Protein AF-K9SI84-F1 (afdb_monomer_lite)

Sequence (173 aa):
MSIEITHQLKEFTDRLEAIDQLNCDSELEQPLLATPLSGILLELWQLCQSQTENISTLANLANCLEPEIYGYDHKFTLPDYRKVQLDYIDQDGQKINTIDDRYRAWNLTQEISKLEAHQKNGLTLTLIPQITDFLSQMAGQEVFGGYVSAKQVQAIVIATKEQVIKLLTAALT

Radius of gyration: 18.94 Å; chains: 1; bounding box: 45×22×53 Å

Secondary structure (DSSP, 8-state):
--HHHHHHHHHHHHHHHGGGGGSSS-SS-----S--HHHHHHHHHHHHHH--SSHHHHHHHHHHHHHHHH---TTSPPPGGGEEE-EEE-TTS-B--SS-GGG-EEE----HHHHHHTTTT-EEEPPPHHHHHHHHHHHTS---EEEEPHHHHHHHHHHHHHHHHHHHHHHH-

pLDDT: mean 86.51, std 14.91, range [36.5, 97.44]

Structure (mmCIF, N/CA/C/O backbone):
data_AF-K9SI84-F1
#
_entry.id   AF-K9SI84-F1
#
loop_
_atom_site.group_PDB
_atom_site.id
_atom_site.type_symbol
_atom_site.label_atom_id
_atom_site.label_alt_id
_atom_site.label_comp_id
_atom_site.label_asym_id
_atom_site.label_entity_id
_atom_site.label_seq_id
_atom_site.pdbx_PDB_ins_code
_atom_site.Cartn_x
_atom_site.Cartn_y
_atom_site.Cartn_z
_atom_site.occupancy
_atom_site.B_iso_or_equiv
_atom_site.auth_seq_id
_atom_site.auth_comp_id
_atom_site.auth_asym_id
_atom_site.auth_atom_id
_atom_site.pdbx_PDB_model_num
ATOM 1 N N . MET A 1 1 ? 10.702 -0.763 -29.055 1.00 68.19 1 MET A N 1
ATOM 2 C CA . MET A 1 1 ? 11.450 -0.206 -27.910 1.00 68.19 1 MET A CA 1
ATOM 3 C C . MET A 1 1 ? 12.902 -0.015 -28.301 1.00 68.19 1 MET A C 1
ATOM 5 O O . MET A 1 1 ? 13.425 -0.877 -28.999 1.00 68.19 1 MET A O 1
ATOM 9 N N . SER A 1 2 ? 13.520 1.121 -27.961 1.00 79.19 2 SER A N 1
ATOM 10 C CA . SER A 1 2 ? 14.949 1.334 -28.232 1.00 79.19 2 SER A CA 1
ATOM 11 C C . SER A 1 2 ? 15.801 0.526 -27.245 1.00 79.19 2 SER A C 1
ATOM 13 O O . SER A 1 2 ? 15.362 0.268 -26.125 1.00 79.19 2 SER A O 1
ATOM 15 N N . ILE A 1 3 ? 17.016 0.139 -27.652 1.00 80.62 3 ILE A N 1
ATOM 16 C CA . ILE A 1 3 ? 17.962 -0.615 -26.803 1.00 80.62 3 ILE A CA 1
ATOM 17 C C . ILE A 1 3 ? 18.253 0.144 -25.499 1.00 80.62 3 ILE A C 1
ATOM 19 O O . ILE A 1 3 ? 18.336 -0.469 -24.439 1.00 80.62 3 ILE A O 1
ATOM 23 N N . GLU A 1 4 ? 18.339 1.473 -25.580 1.00 85.12 4 GLU A N 1
ATOM 24 C CA . GLU A 1 4 ? 18.550 2.354 -24.428 1.00 85.12 4 GLU A CA 1
ATOM 25 C C . GLU A 1 4 ? 17.410 2.244 -23.406 1.00 85.12 4 GLU A C 1
ATOM 27 O O . GLU A 1 4 ? 17.660 2.021 -22.225 1.00 85.12 4 GLU A O 1
ATOM 32 N N . ILE A 1 5 ? 16.150 2.306 -23.856 1.00 83.25 5 ILE A N 1
ATOM 33 C CA . ILE A 1 5 ? 14.986 2.172 -22.966 1.00 83.25 5 ILE A CA 1
ATOM 34 C C . ILE A 1 5 ? 14.944 0.768 -22.352 1.00 83.25 5 ILE A C 1
ATOM 36 O O . ILE A 1 5 ? 14.699 0.630 -21.158 1.00 83.25 5 ILE A O 1
ATOM 40 N N . THR A 1 6 ? 15.216 -0.282 -23.133 1.00 85.50 6 THR A N 1
ATOM 41 C CA . THR A 1 6 ? 15.271 -1.658 -22.613 1.00 85.50 6 THR A CA 1
ATOM 42 C C . THR A 1 6 ? 16.329 -1.801 -21.513 1.00 85.50 6 THR A C 1
ATOM 44 O O . THR A 1 6 ? 16.059 -2.423 -20.487 1.00 85.50 6 THR A O 1
ATOM 47 N N . HIS A 1 7 ? 17.510 -1.198 -21.689 1.00 88.38 7 HIS A N 1
ATOM 48 C CA . HIS A 1 7 ? 18.563 -1.194 -20.673 1.00 88.38 7 HIS A CA 1
ATOM 49 C C . HIS A 1 7 ? 18.126 -0.449 -19.404 1.00 88.38 7 HIS A C 1
ATOM 51 O O . HIS A 1 7 ? 18.255 -0.984 -18.305 1.00 88.38 7 HIS A O 1
ATOM 57 N N . GLN A 1 8 ? 17.536 0.740 -19.550 1.00 88.69 8 GLN A N 1
ATOM 58 C CA . GLN A 1 8 ? 17.038 1.533 -18.422 1.00 88.69 8 GLN A CA 1
ATOM 59 C C . GLN A 1 8 ? 15.941 0.797 -17.638 1.00 88.69 8 GLN A C 1
ATOM 61 O O . GLN A 1 8 ? 16.000 0.719 -16.414 1.00 88.69 8 GLN A O 1
ATOM 66 N N . LEU A 1 9 ? 14.960 0.191 -18.316 1.00 88.12 9 LEU A N 1
ATOM 67 C CA . LEU A 1 9 ? 13.911 -0.598 -17.653 1.00 88.12 9 LEU A CA 1
ATOM 68 C C . LEU A 1 9 ? 14.478 -1.831 -16.930 1.00 88.12 9 LEU A C 1
ATOM 70 O O . LEU A 1 9 ? 13.978 -2.210 -15.865 1.00 88.12 9 LEU A O 1
ATOM 74 N N . LYS A 1 10 ? 15.535 -2.448 -17.475 1.00 89.56 10 LYS A N 1
ATOM 75 C CA . LYS A 1 10 ? 16.230 -3.551 -16.807 1.00 89.56 10 LYS A CA 1
ATOM 76 C C . LYS A 1 10 ? 16.946 -3.075 -15.540 1.00 89.56 10 LYS A C 1
ATOM 78 O O . LYS A 1 10 ? 16.786 -3.708 -14.502 1.00 89.56 10 LYS A O 1
ATOM 83 N N . GLU A 1 11 ? 17.615 -1.925 -15.587 1.00 91.00 11 GLU A N 1
ATOM 84 C CA . GLU A 1 11 ? 18.232 -1.301 -14.409 1.00 91.00 11 GLU A CA 1
ATOM 85 C C . GLU A 1 11 ? 17.201 -1.013 -13.304 1.00 91.00 11 GLU A C 1
ATOM 87 O O . GLU A 1 11 ? 17.440 -1.318 -12.137 1.00 91.00 11 GLU A O 1
ATOM 92 N N . PHE A 1 12 ? 16.019 -0.494 -13.656 1.00 90.44 12 PHE A N 1
ATOM 93 C CA . PHE A 1 12 ? 14.926 -0.304 -12.693 1.00 90.44 12 PHE A CA 1
ATOM 94 C C . PHE A 1 12 ? 14.455 -1.617 -12.066 1.00 90.44 12 PHE A C 1
ATOM 96 O O . PHE A 1 12 ? 14.191 -1.658 -10.865 1.00 90.44 12 PHE A O 1
ATOM 103 N N . THR A 1 13 ? 14.370 -2.686 -12.859 1.00 89.44 13 THR A N 1
ATOM 104 C CA . THR A 1 13 ? 13.997 -4.015 -12.357 1.00 89.44 13 THR A CA 1
ATOM 105 C C . THR A 1 13 ? 15.013 -4.499 -11.322 1.00 89.44 13 THR A C 1
ATOM 107 O O . THR A 1 13 ? 14.630 -4.846 -10.207 1.00 89.44 13 THR A O 1
ATOM 110 N N . ASP A 1 14 ? 16.306 -4.416 -11.642 1.00 88.12 14 ASP A N 1
ATOM 111 C CA . ASP A 1 14 ? 17.389 -4.862 -10.759 1.00 88.12 14 ASP A CA 1
ATOM 112 C C . ASP A 1 14 ? 17.449 -4.022 -9.464 1.00 88.12 14 ASP A C 1
ATOM 114 O O . ASP A 1 14 ? 17.640 -4.553 -8.367 1.00 88.12 14 ASP A O 1
ATOM 118 N N . ARG A 1 15 ? 17.210 -2.704 -9.561 1.00 89.50 15 ARG A N 1
ATOM 119 C CA . ARG A 1 15 ? 17.110 -1.803 -8.398 1.00 89.50 15 ARG A CA 1
ATOM 120 C C . ARG A 1 15 ? 15.947 -2.168 -7.478 1.00 89.50 15 ARG A C 1
ATOM 122 O O . ARG A 1 15 ? 16.113 -2.117 -6.263 1.00 89.50 15 ARG A O 1
ATOM 129 N N . LEU A 1 16 ? 14.784 -2.521 -8.031 1.00 88.12 16 LEU A N 1
ATOM 130 C CA . LEU A 1 16 ? 13.616 -2.936 -7.245 1.00 88.12 16 LEU A CA 1
ATOM 131 C C . LEU A 1 16 ? 13.841 -4.294 -6.569 1.00 88.12 16 LEU A C 1
ATOM 133 O O . LEU A 1 16 ? 13.464 -4.472 -5.411 1.00 88.12 16 LEU A O 1
ATOM 137 N N . GLU A 1 17 ? 14.479 -5.243 -7.253 1.00 86.31 17 GLU A N 1
ATOM 138 C CA . GLU A 1 17 ? 14.835 -6.548 -6.678 1.00 86.31 17 GLU A CA 1
ATOM 139 C C . GLU A 1 17 ? 15.818 -6.408 -5.502 1.00 86.31 17 GLU A C 1
ATOM 141 O O . GLU A 1 17 ? 15.694 -7.114 -4.501 1.00 86.31 17 GLU A O 1
ATOM 146 N N . ALA A 1 18 ? 16.734 -5.436 -5.559 1.00 82.50 18 ALA A N 1
ATOM 147 C CA . ALA A 1 18 ? 17.700 -5.178 -4.491 1.00 82.50 18 ALA A CA 1
ATOM 148 C C . ALA A 1 18 ? 17.080 -4.651 -3.177 1.00 82.50 18 ALA A C 1
ATOM 150 O O . ALA A 1 18 ? 17.713 -4.766 -2.126 1.00 82.50 18 ALA A O 1
ATOM 151 N N . ILE A 1 19 ? 15.848 -4.118 -3.196 1.00 77.06 19 ILE A N 1
ATOM 152 C CA . ILE A 1 19 ? 15.166 -3.589 -1.994 1.00 77.06 19 ILE A CA 1
ATOM 153 C C . ILE A 1 19 ? 14.920 -4.692 -0.939 1.00 77.06 19 ILE A C 1
ATOM 155 O O . ILE A 1 19 ? 14.874 -4.400 0.255 1.00 77.06 19 ILE A O 1
ATOM 159 N N . ASP A 1 20 ? 14.809 -5.968 -1.336 1.00 59.16 20 ASP A N 1
ATOM 160 C CA . ASP A 1 20 ? 14.480 -7.073 -0.411 1.00 59.16 20 ASP A CA 1
ATOM 161 C C . ASP A 1 20 ? 15.641 -7.586 0.437 1.00 59.16 20 ASP A C 1
ATOM 163 O O . ASP A 1 20 ? 15.409 -8.272 1.432 1.00 59.16 20 ASP A O 1
ATOM 167 N N . GLN A 1 21 ? 16.888 -7.241 0.116 1.00 51.00 21 GLN A N 1
ATOM 168 C CA . GLN A 1 21 ? 18.028 -7.747 0.887 1.00 51.00 21 GLN A CA 1
ATOM 169 C C . GLN A 1 21 ? 18.184 -7.088 2.271 1.00 51.00 21 GLN A C 1
ATOM 171 O O . GLN A 1 21 ? 19.010 -7.540 3.058 1.00 51.00 21 GLN A O 1
ATOM 176 N N . LEU A 1 22 ? 17.393 -6.057 2.599 1.00 46.59 22 LEU A N 1
ATOM 177 C CA . LEU A 1 22 ? 17.574 -5.240 3.810 1.00 46.59 22 LEU A CA 1
ATOM 178 C C . LEU A 1 22 ? 16.433 -5.322 4.839 1.00 46.59 22 LEU A C 1
ATOM 180 O O . LEU A 1 22 ? 16.578 -4.781 5.929 1.00 46.59 22 LEU A O 1
ATOM 184 N N . ASN A 1 23 ? 15.315 -5.993 4.534 1.00 43.88 23 ASN A N 1
ATOM 185 C CA . ASN A 1 23 ? 14.094 -5.903 5.353 1.00 43.88 23 ASN A CA 1
ATOM 186 C C . ASN A 1 23 ? 13.663 -7.201 6.058 1.00 43.88 23 ASN A C 1
ATOM 188 O O . ASN A 1 23 ? 12.651 -7.181 6.762 1.00 43.88 23 ASN A O 1
ATOM 192 N N . CYS A 1 24 ? 14.384 -8.316 5.890 1.00 36.50 24 CYS A N 1
ATOM 193 C CA . CYS A 1 24 ? 13.922 -9.606 6.418 1.00 36.50 24 CYS A CA 1
ATOM 194 C C . CYS A 1 24 ? 14.419 -9.988 7.815 1.00 36.50 24 CYS A C 1
ATOM 196 O O . CYS A 1 24 ? 13.703 -10.727 8.470 1.00 36.50 24 CYS A O 1
ATOM 198 N N . ASP A 1 25 ? 15.542 -9.480 8.320 1.00 40.31 25 ASP A N 1
ATOM 199 C CA . ASP A 1 25 ? 16.025 -9.861 9.654 1.00 40.31 25 ASP A CA 1
ATOM 200 C C . ASP A 1 25 ? 16.999 -8.811 10.192 1.00 40.31 25 ASP A C 1
ATOM 202 O O . ASP A 1 25 ? 18.192 -8.896 9.914 1.00 40.31 25 ASP A O 1
ATOM 206 N N . SER A 1 26 ? 16.540 -7.842 10.988 1.00 36.94 26 SER A N 1
ATOM 207 C CA . SER A 1 26 ? 17.440 -7.202 11.955 1.00 36.94 26 SER A CA 1
ATOM 208 C C . SER A 1 26 ? 16.728 -6.283 12.951 1.00 36.94 26 SER A C 1
ATOM 210 O O . SER A 1 26 ? 16.326 -5.171 12.620 1.00 36.94 26 SER A O 1
ATOM 212 N N . GLU A 1 27 ? 16.762 -6.682 14.226 1.00 38.81 27 GLU A N 1
ATOM 213 C CA . GLU A 1 27 ? 16.798 -5.786 15.400 1.00 38.81 27 GLU A CA 1
ATOM 214 C C . GLU A 1 27 ? 18.079 -4.918 15.450 1.00 38.81 27 GLU A C 1
ATOM 216 O O . GLU A 1 27 ? 18.344 -4.231 16.433 1.00 38.81 27 GLU A O 1
ATOM 221 N N . LEU A 1 28 ? 18.899 -4.933 14.399 1.00 39.91 28 LEU A N 1
ATOM 222 C CA . LEU A 1 28 ? 20.024 -4.027 14.236 1.00 39.91 28 LEU A CA 1
ATOM 223 C C . LEU A 1 28 ? 19.542 -2.804 13.466 1.00 39.91 28 LEU A C 1
ATOM 225 O O . LEU A 1 28 ? 19.061 -2.913 12.339 1.00 39.91 28 LEU A O 1
ATOM 229 N N . GLU A 1 29 ? 19.721 -1.638 14.079 1.00 43.81 29 GLU A N 1
ATOM 230 C CA . GLU A 1 29 ? 19.817 -0.350 13.401 1.00 43.81 29 GLU A CA 1
ATOM 231 C C . GLU A 1 29 ? 20.938 -0.420 12.351 1.00 43.81 29 GLU A C 1
ATOM 233 O O . GLU A 1 29 ? 22.066 0.013 12.576 1.00 43.81 29 GLU A O 1
ATOM 238 N N . GLN A 1 30 ? 20.661 -1.029 11.202 1.00 36.69 30 GLN A N 1
ATOM 239 C CA . GLN A 1 30 ? 21.495 -0.889 10.023 1.00 36.69 30 GLN A CA 1
ATOM 240 C C . GLN A 1 30 ? 20.980 0.297 9.209 1.00 36.69 30 GLN A C 1
ATOM 242 O O . GLN A 1 30 ? 19.772 0.560 9.176 1.00 36.69 30 GLN A O 1
ATOM 247 N N . PRO A 1 31 ? 21.902 1.089 8.639 1.00 38.09 31 PRO A N 1
ATOM 248 C CA . PRO A 1 31 ? 21.566 2.362 8.031 1.00 38.09 31 PRO A CA 1
ATOM 249 C C . PRO A 1 31 ? 20.595 2.115 6.883 1.00 38.09 31 PRO A C 1
ATOM 251 O O . PRO A 1 31 ? 20.732 1.116 6.180 1.00 38.09 31 PRO A O 1
ATOM 254 N N . LEU A 1 32 ? 19.641 3.033 6.696 1.00 41.00 32 LEU A N 1
ATOM 255 C CA . LEU A 1 32 ? 18.846 3.140 5.474 1.00 41.00 32 LEU A CA 1
ATOM 256 C C . LEU A 1 32 ? 19.790 3.069 4.261 1.00 41.00 32 LEU A C 1
ATOM 258 O O . LEU A 1 32 ? 20.372 4.076 3.862 1.00 41.00 32 LEU A O 1
ATOM 262 N N . LEU A 1 33 ? 19.999 1.886 3.702 1.00 42.31 33 LEU A N 1
ATOM 263 C CA . LEU A 1 33 ? 20.659 1.700 2.423 1.00 42.31 33 LEU A CA 1
ATOM 264 C C . LEU A 1 33 ? 19.565 1.406 1.403 1.00 42.31 33 LEU A C 1
ATOM 266 O O . LEU A 1 33 ? 18.572 0.761 1.716 1.00 42.31 33 LEU A O 1
ATOM 270 N N . ALA A 1 34 ? 19.798 1.882 0.184 1.00 56.16 34 ALA A N 1
ATOM 271 C CA . ALA A 1 34 ? 18.918 1.812 -0.976 1.00 56.16 34 ALA A CA 1
ATOM 272 C C . ALA A 1 34 ? 17.754 2.820 -0.970 1.00 56.16 34 ALA A C 1
ATOM 274 O O . ALA A 1 34 ? 16.998 2.969 -0.014 1.00 56.16 34 ALA A O 1
ATOM 275 N N . THR A 1 35 ? 17.661 3.557 -2.076 1.00 70.31 35 THR A N 1
ATOM 276 C CA . THR A 1 35 ? 16.596 4.506 -2.404 1.00 70.31 35 THR A CA 1
ATOM 277 C C . THR A 1 35 ? 15.221 3.934 -2.037 1.00 70.31 35 THR A C 1
ATOM 279 O O . THR A 1 35 ? 14.944 2.795 -2.420 1.00 70.31 35 THR A O 1
ATOM 282 N N . PRO A 1 36 ? 14.354 4.690 -1.333 1.00 87.06 36 PRO A N 1
ATOM 283 C CA . PRO A 1 36 ? 13.007 4.226 -1.016 1.00 87.06 36 PRO A CA 1
ATOM 284 C C . PRO A 1 36 ? 12.250 3.868 -2.299 1.00 87.06 36 PRO A C 1
ATOM 286 O O . PRO A 1 36 ? 12.506 4.446 -3.363 1.00 87.06 36 PRO A O 1
ATOM 289 N N . LEU A 1 37 ? 11.295 2.943 -2.196 1.00 91.56 37 LEU A N 1
ATOM 290 C CA . LEU A 1 37 ? 10.451 2.520 -3.308 1.00 91.56 37 LEU A CA 1
ATOM 291 C C . LEU A 1 37 ? 9.813 3.740 -3.974 1.00 91.56 37 LEU A C 1
ATOM 293 O O . LEU A 1 37 ? 9.889 3.862 -5.193 1.00 91.56 37 LEU A O 1
ATOM 297 N N . SER A 1 38 ? 9.283 4.688 -3.192 1.00 93.25 38 SER A N 1
ATOM 298 C CA . SER A 1 38 ? 8.741 5.954 -3.715 1.00 93.25 38 SER A CA 1
ATOM 299 C C . SER A 1 38 ? 9.701 6.701 -4.643 1.00 93.25 38 SER A C 1
ATOM 301 O O . SER A 1 38 ? 9.269 7.212 -5.675 1.00 93.25 38 SER A O 1
ATOM 303 N N . GLY A 1 39 ? 10.995 6.743 -4.314 1.00 92.75 39 GLY A N 1
ATOM 304 C CA . GLY A 1 39 ? 12.016 7.390 -5.138 1.00 92.75 39 GLY A CA 1
ATOM 305 C C . GLY A 1 39 ? 12.225 6.670 -6.468 1.00 92.75 39 GLY A C 1
ATOM 306 O O . GLY A 1 39 ? 12.215 7.301 -7.522 1.00 92.75 39 GLY A O 1
ATOM 307 N N . ILE A 1 40 ? 12.328 5.339 -6.432 1.00 93.31 40 ILE A N 1
ATOM 308 C CA . ILE A 1 40 ? 12.502 4.517 -7.638 1.00 93.31 40 ILE A CA 1
ATOM 309 C C . ILE A 1 40 ? 11.266 4.609 -8.544 1.00 93.31 40 ILE A C 1
ATOM 311 O O . ILE A 1 40 ? 11.406 4.764 -9.757 1.00 93.31 40 ILE A O 1
ATOM 315 N N . LEU A 1 41 ? 10.057 4.562 -7.972 1.00 94.94 41 LEU A N 1
ATOM 316 C CA . LEU A 1 41 ? 8.816 4.694 -8.740 1.00 94.94 41 LEU A CA 1
ATOM 317 C C . LEU A 1 41 ? 8.701 6.071 -9.398 1.00 94.94 41 LEU A C 1
ATOM 319 O O . LEU A 1 41 ? 8.285 6.152 -10.553 1.00 94.94 41 LEU A O 1
ATOM 323 N N . LEU A 1 42 ? 9.095 7.140 -8.698 1.00 95.06 42 LEU A N 1
ATOM 324 C CA . LEU A 1 42 ? 9.076 8.493 -9.247 1.00 95.06 42 LEU A CA 1
ATOM 325 C C . LEU A 1 42 ? 10.023 8.636 -10.443 1.00 95.06 42 LEU A C 1
ATOM 327 O O . LEU A 1 42 ? 9.617 9.163 -11.478 1.00 95.06 42 LEU A O 1
ATOM 331 N N . GLU A 1 43 ? 11.259 8.149 -10.326 1.00 94.12 43 GLU A N 1
ATOM 332 C CA . GLU A 1 43 ? 12.226 8.160 -11.429 1.00 94.12 43 GLU A CA 1
ATOM 333 C C . GLU A 1 43 ? 11.726 7.339 -12.627 1.00 94.12 43 GLU A C 1
ATOM 335 O O . GLU A 1 43 ? 11.817 7.785 -13.772 1.00 94.12 43 GLU A O 1
ATOM 340 N N . LEU A 1 44 ? 11.137 6.165 -12.376 1.00 93.62 44 LEU A N 1
ATOM 341 C CA . LEU A 1 44 ? 10.568 5.323 -13.427 1.00 93.62 44 LEU A CA 1
ATOM 342 C C . LEU A 1 44 ? 9.385 6.007 -14.124 1.00 93.62 44 LEU A C 1
ATOM 344 O O . LEU A 1 44 ? 9.268 5.959 -15.349 1.00 93.62 44 LEU A O 1
ATOM 348 N N . TRP A 1 45 ? 8.511 6.666 -13.365 1.00 94.19 45 TRP A N 1
ATOM 349 C CA . TRP A 1 45 ? 7.397 7.422 -13.925 1.00 94.19 45 TRP A CA 1
ATOM 350 C C . TRP A 1 45 ? 7.894 8.595 -14.779 1.00 94.19 45 TRP A C 1
ATOM 352 O O . TRP A 1 45 ? 7.423 8.768 -15.902 1.00 94.19 45 TRP A O 1
ATOM 362 N N . GLN A 1 46 ? 8.902 9.342 -14.313 1.00 92.81 46 GLN A N 1
ATOM 363 C CA . GLN A 1 46 ? 9.542 10.412 -15.089 1.00 92.81 46 GLN A CA 1
ATOM 364 C C . GLN A 1 46 ? 10.165 9.886 -16.385 1.00 92.81 46 GLN A C 1
ATOM 366 O O . GLN A 1 46 ? 9.986 10.502 -17.439 1.00 92.81 46 GLN A O 1
ATOM 371 N N . LEU A 1 47 ? 10.834 8.728 -16.331 1.00 90.94 47 LEU A N 1
ATOM 372 C CA . LEU A 1 47 ? 11.328 8.057 -17.527 1.00 90.94 47 LEU A CA 1
ATOM 373 C C . LEU A 1 47 ? 10.171 7.784 -18.492 1.00 90.94 47 LEU A C 1
ATOM 375 O O . LEU A 1 47 ? 10.251 8.203 -19.643 1.00 90.94 47 LEU A O 1
ATOM 379 N N . CYS A 1 48 ? 9.078 7.168 -18.034 1.00 89.56 48 CYS A N 1
ATOM 380 C CA . CYS A 1 48 ? 7.925 6.865 -18.886 1.00 89.56 48 CYS A CA 1
ATOM 381 C C . CYS A 1 48 ? 7.333 8.119 -19.552 1.00 89.56 48 CYS A C 1
ATOM 383 O O . CYS A 1 48 ? 7.001 8.071 -20.733 1.00 89.56 48 CYS A O 1
ATOM 385 N N . GLN A 1 49 ? 7.248 9.241 -18.829 1.00 87.38 49 GLN A N 1
ATOM 386 C CA . GLN A 1 49 ? 6.738 10.516 -19.357 1.00 87.38 49 GLN A CA 1
ATOM 387 C C . GLN A 1 49 ? 7.682 11.169 -20.379 1.00 87.38 49 GLN A C 1
ATOM 389 O O . GLN A 1 49 ? 7.236 11.885 -21.273 1.00 87.38 49 GLN A O 1
ATOM 394 N N . SER A 1 50 ? 8.992 10.939 -20.254 1.00 86.06 50 SER A N 1
ATOM 395 C CA . SER A 1 50 ? 10.007 11.520 -21.144 1.00 86.06 50 SER A CA 1
ATOM 396 C C . SER A 1 50 ? 10.086 10.847 -22.521 1.00 86.06 50 SER A C 1
ATOM 398 O O . SER A 1 50 ? 10.644 11.425 -23.454 1.00 86.06 50 SER A O 1
ATOM 400 N N . GLN A 1 51 ? 9.533 9.638 -22.664 1.00 81.44 51 GLN A N 1
ATOM 401 C CA . GLN A 1 51 ? 9.640 8.852 -23.891 1.00 81.44 51 GLN A CA 1
ATOM 402 C C . GLN A 1 51 ? 8.476 9.137 -24.845 1.00 81.44 51 GLN A C 1
ATOM 404 O O . GLN A 1 51 ? 7.313 8.874 -24.549 1.00 81.44 51 GLN A O 1
ATOM 409 N N . THR A 1 52 ? 8.801 9.632 -26.038 1.00 67.19 52 THR A N 1
ATOM 410 C CA . THR A 1 52 ? 7.835 9.905 -27.118 1.00 67.19 52 THR A CA 1
ATOM 411 C C . THR A 1 52 ? 7.639 8.712 -28.060 1.00 67.19 52 THR A C 1
ATOM 413 O O . THR A 1 52 ? 6.648 8.643 -28.786 1.00 67.19 52 THR A O 1
ATOM 416 N N . GLU A 1 53 ? 8.557 7.744 -28.030 1.00 61.81 53 GLU A N 1
ATOM 417 C CA . GLU A 1 53 ? 8.540 6.526 -28.836 1.00 61.81 53 GLU A CA 1
ATOM 418 C C . GLU A 1 53 ? 8.234 5.328 -27.914 1.00 61.81 53 GLU A C 1
ATOM 420 O O . GLU A 1 53 ? 8.896 5.152 -26.896 1.00 61.81 53 GLU A O 1
ATOM 425 N N . ASN A 1 54 ? 7.271 4.463 -28.271 1.00 61.12 54 ASN A N 1
ATOM 426 C CA . ASN A 1 54 ? 6.685 3.374 -27.440 1.00 61.12 54 ASN A CA 1
ATOM 427 C C . ASN A 1 54 ? 5.553 3.802 -26.485 1.00 61.12 54 ASN A C 1
ATOM 429 O O . ASN A 1 54 ? 5.458 3.340 -25.346 1.00 61.12 54 ASN A O 1
ATOM 433 N N . ILE A 1 55 ? 4.653 4.635 -27.012 1.00 64.69 55 ILE A N 1
ATOM 434 C CA . ILE A 1 55 ? 3.552 5.272 -26.283 1.00 64.69 55 ILE A CA 1
ATOM 435 C C . ILE A 1 55 ? 2.665 4.258 -25.548 1.00 64.69 55 ILE A C 1
ATOM 437 O O . ILE A 1 55 ? 2.338 4.498 -24.400 1.00 64.69 55 ILE A O 1
ATOM 441 N N . SER A 1 56 ? 2.283 3.118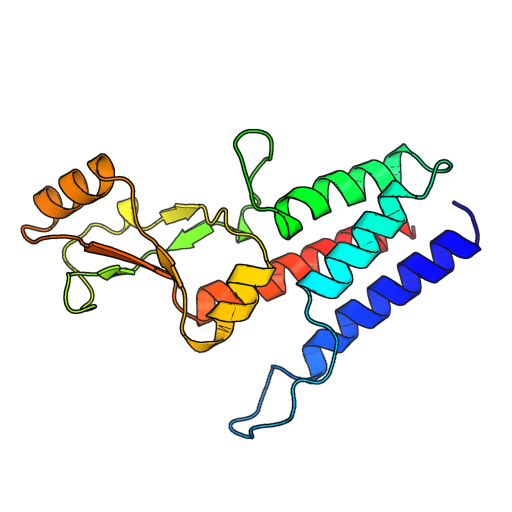 -26.134 1.00 76.25 56 SER A N 1
ATOM 442 C CA . SER A 1 56 ? 1.286 2.241 -25.492 1.00 76.25 56 SER A CA 1
ATOM 443 C C . SER A 1 56 ? 1.803 1.534 -24.232 1.00 76.25 56 SER A C 1
ATOM 445 O O . SER A 1 56 ? 1.143 1.580 -23.197 1.00 76.25 56 SER A O 1
ATOM 447 N N . THR A 1 57 ? 2.976 0.896 -24.286 1.00 77.12 57 THR A N 1
ATOM 448 C CA . THR A 1 57 ? 3.524 0.140 -23.144 1.00 77.12 57 THR A CA 1
ATOM 449 C C . THR A 1 57 ? 3.990 1.063 -22.019 1.00 77.12 57 THR A C 1
ATOM 451 O O . THR A 1 57 ? 3.674 0.815 -20.857 1.00 77.12 57 THR A O 1
ATOM 454 N N . LEU A 1 58 ? 4.688 2.155 -22.349 1.00 83.75 58 LEU A N 1
ATOM 455 C CA . LEU A 1 58 ? 5.171 3.105 -21.344 1.00 83.75 58 LEU A CA 1
ATOM 456 C C . LEU A 1 58 ? 4.044 3.972 -20.774 1.00 83.75 58 LEU A C 1
ATOM 458 O O . LEU A 1 58 ? 4.066 4.255 -19.580 1.00 83.75 58 LEU A O 1
ATOM 462 N N . ALA A 1 59 ? 3.017 4.321 -21.563 1.00 84.00 59 ALA A N 1
ATOM 463 C CA . ALA A 1 59 ? 1.838 4.996 -21.016 1.00 84.00 59 ALA A CA 1
ATOM 464 C C . ALA A 1 59 ? 1.064 4.084 -20.060 1.00 84.00 59 ALA A C 1
ATOM 466 O O . ALA A 1 59 ? 0.609 4.548 -19.020 1.00 84.00 59 ALA A O 1
ATOM 467 N N . ASN A 1 60 ? 0.949 2.786 -20.360 1.00 84.94 60 ASN A N 1
ATOM 468 C CA . ASN A 1 60 ? 0.330 1.840 -19.432 1.00 84.94 60 ASN A CA 1
ATOM 469 C C . ASN A 1 60 ? 1.102 1.768 -18.109 1.00 84.94 60 ASN A C 1
ATOM 471 O O . ASN A 1 60 ? 0.490 1.818 -17.046 1.00 84.94 60 ASN A O 1
ATOM 475 N N . LEU A 1 61 ? 2.437 1.707 -18.169 1.00 89.56 61 LEU A N 1
ATOM 476 C CA . LEU A 1 61 ? 3.277 1.714 -16.973 1.00 89.56 61 LEU A CA 1
ATOM 477 C C . LEU A 1 61 ? 3.128 3.028 -16.190 1.00 89.56 61 LEU A C 1
ATOM 479 O O . LEU A 1 61 ? 2.899 2.990 -14.985 1.00 89.56 61 LEU A O 1
ATOM 483 N N . ALA A 1 62 ? 3.162 4.179 -16.866 1.00 89.88 62 ALA A N 1
ATOM 484 C CA . ALA A 1 62 ? 2.953 5.483 -16.239 1.00 89.88 62 ALA A CA 1
ATOM 485 C C . ALA A 1 62 ? 1.585 5.585 -15.543 1.00 89.88 62 ALA A C 1
ATOM 487 O O . ALA A 1 62 ? 1.525 6.023 -14.396 1.00 89.88 62 ALA A O 1
ATOM 488 N N . ASN A 1 63 ? 0.514 5.119 -16.193 1.00 89.12 63 ASN A N 1
ATOM 489 C CA . ASN A 1 63 ? -0.843 5.106 -15.636 1.00 89.12 63 ASN A CA 1
ATOM 490 C C . ASN A 1 63 ? -0.966 4.202 -14.400 1.00 89.12 63 ASN A C 1
ATOM 492 O O . ASN A 1 63 ? -1.791 4.460 -13.528 1.00 89.12 63 ASN A O 1
ATOM 496 N N . CYS A 1 64 ? -0.166 3.134 -14.317 1.00 89.81 64 CYS A N 1
ATOM 497 C CA . CYS A 1 64 ? -0.105 2.283 -13.130 1.00 89.81 64 CYS A CA 1
ATOM 498 C C . CYS A 1 64 ? 0.716 2.914 -11.996 1.00 89.81 64 CYS A C 1
ATOM 500 O O . CYS A 1 64 ? 0.377 2.726 -10.832 1.00 89.81 64 CYS A O 1
ATOM 502 N N . LEU A 1 65 ? 1.783 3.646 -12.323 1.00 93.88 65 LEU A N 1
ATOM 503 C CA . LEU A 1 65 ? 2.683 4.259 -11.343 1.00 93.88 65 LEU A CA 1
ATOM 504 C C . LEU A 1 65 ? 2.119 5.543 -10.731 1.00 93.88 65 LEU A C 1
ATOM 506 O O . LEU A 1 65 ? 2.333 5.799 -9.551 1.00 93.88 65 LEU A O 1
ATOM 510 N N . GLU A 1 66 ? 1.397 6.346 -11.511 1.00 94.50 66 GLU A N 1
ATOM 511 C CA . GLU A 1 66 ? 0.847 7.627 -11.061 1.00 94.50 66 GLU A CA 1
ATOM 512 C C . GLU A 1 66 ? 0.047 7.524 -9.744 1.00 94.50 66 GLU A C 1
ATOM 514 O O . GLU A 1 66 ? 0.393 8.240 -8.799 1.00 94.50 66 GLU A O 1
ATOM 519 N N . PRO A 1 67 ? -0.945 6.621 -9.595 1.00 95.19 67 PRO A N 1
ATOM 520 C CA . PRO A 1 67 ? -1.692 6.519 -8.342 1.00 95.19 67 PRO A CA 1
ATOM 521 C C . PRO A 1 67 ? -0.878 5.918 -7.187 1.00 95.19 67 PRO A C 1
ATOM 523 O O . PRO A 1 67 ? -1.177 6.175 -6.023 1.00 95.19 67 PRO A O 1
ATOM 526 N N . GLU A 1 68 ? 0.172 5.144 -7.469 1.00 95.50 68 GLU A N 1
ATOM 527 C CA . GLU A 1 68 ? 1.091 4.665 -6.430 1.00 95.50 68 GLU A CA 1
ATOM 528 C C . GLU A 1 68 ? 1.918 5.829 -5.851 1.00 95.50 68 GLU A C 1
ATOM 530 O O . GLU A 1 68 ? 2.168 5.873 -4.645 1.00 95.50 68 GLU A O 1
ATOM 535 N N . ILE A 1 69 ? 2.296 6.798 -6.694 1.00 95.00 69 ILE A N 1
ATOM 536 C CA . ILE A 1 69 ? 3.126 7.959 -6.333 1.00 95.00 69 ILE A CA 1
ATOM 537 C C . ILE A 1 69 ? 2.309 9.077 -5.680 1.00 95.00 69 ILE A C 1
ATOM 539 O O . ILE A 1 69 ? 2.778 9.691 -4.724 1.00 95.00 69 ILE A O 1
ATOM 543 N N . TYR A 1 70 ? 1.112 9.361 -6.195 1.00 95.12 70 TYR A N 1
ATOM 544 C CA . TYR A 1 70 ? 0.309 10.519 -5.779 1.00 95.12 70 TYR A CA 1
ATOM 545 C C . TYR A 1 70 ? -0.940 10.153 -4.974 1.00 95.12 70 TYR A C 1
ATOM 547 O O . TYR A 1 70 ? -1.651 11.039 -4.501 1.00 95.12 70 TYR A O 1
ATOM 555 N N . GLY A 1 71 ? -1.187 8.857 -4.786 1.00 94.31 71 GLY A N 1
ATOM 556 C CA . GLY A 1 71 ? -2.377 8.345 -4.130 1.00 94.31 71 GLY A CA 1
ATOM 557 C C . GLY A 1 71 ? -3.524 8.094 -5.106 1.00 94.31 71 GLY A C 1
ATOM 558 O O . GLY A 1 71 ? -3.560 8.573 -6.240 1.00 94.31 71 GLY A O 1
ATOM 559 N N . TYR A 1 72 ? -4.487 7.308 -4.640 1.00 93.75 72 TYR A N 1
ATOM 560 C CA . TYR A 1 72 ? -5.655 6.911 -5.409 1.00 93.75 72 TYR A CA 1
ATOM 561 C C . TYR A 1 72 ? -6.797 7.902 -5.215 1.00 93.75 72 TYR A C 1
ATOM 563 O O . TYR A 1 72 ? -7.264 8.129 -4.097 1.00 93.75 72 TYR A O 1
ATOM 571 N N . ASP A 1 73 ? -7.297 8.429 -6.327 1.00 89.12 73 ASP A N 1
ATOM 572 C CA . ASP A 1 73 ? -8.548 9.174 -6.390 1.00 89.12 73 ASP A CA 1
ATOM 573 C C . ASP A 1 73 ? -9.627 8.386 -7.160 1.00 89.12 73 ASP A C 1
ATOM 575 O O . ASP A 1 73 ? -9.468 7.213 -7.501 1.00 89.12 73 ASP A O 1
ATOM 579 N N . HIS A 1 74 ? -10.756 9.039 -7.435 1.00 82.06 74 HIS A N 1
ATOM 580 C CA . HIS A 1 74 ? -11.898 8.455 -8.141 1.00 82.06 74 HIS A CA 1
ATOM 581 C C . HIS A 1 74 ? -11.623 8.080 -9.610 1.00 82.06 74 HIS A C 1
ATOM 583 O O . HIS A 1 74 ? -12.479 7.456 -10.235 1.00 82.06 74 HIS A O 1
ATOM 589 N N . LYS A 1 75 ? -10.479 8.470 -10.185 1.00 85.56 75 LYS A N 1
ATOM 590 C CA . LYS A 1 75 ? -10.113 8.178 -11.578 1.00 85.56 75 LYS A CA 1
ATOM 591 C C . LYS A 1 75 ? -9.390 6.844 -11.721 1.00 85.56 75 LYS A C 1
ATOM 593 O O . LYS A 1 75 ? -9.357 6.292 -12.819 1.00 85.56 75 LYS A O 1
ATOM 598 N N . PHE A 1 76 ? -8.827 6.324 -10.634 1.00 85.06 76 PHE A N 1
ATOM 599 C CA . PHE A 1 76 ? -8.024 5.109 -10.653 1.00 85.06 76 PHE A CA 1
ATOM 600 C C . PHE A 1 76 ? -8.792 3.924 -10.078 1.00 85.06 76 PHE A C 1
ATOM 602 O O . PHE A 1 76 ? -9.507 4.026 -9.082 1.00 85.06 76 PHE A O 1
ATOM 609 N N . THR A 1 77 ? -8.613 2.759 -10.699 1.00 86.94 77 THR A N 1
ATOM 610 C CA . THR A 1 77 ? -9.079 1.504 -10.103 1.00 86.94 77 THR A CA 1
ATOM 611 C C . THR A 1 77 ? -8.101 1.098 -9.013 1.00 86.94 77 THR A C 1
ATOM 613 O O . THR A 1 77 ? -6.912 0.929 -9.281 1.00 86.94 77 THR A O 1
ATOM 616 N N . LEU A 1 78 ? -8.601 0.945 -7.788 1.00 90.81 78 LEU A N 1
ATOM 617 C CA . LEU A 1 78 ? -7.787 0.534 -6.652 1.00 90.81 78 LEU A CA 1
ATOM 618 C C . LEU A 1 78 ? -7.431 -0.964 -6.761 1.00 90.81 78 LEU A C 1
ATOM 620 O O . LEU A 1 78 ? -8.345 -1.787 -6.866 1.00 90.81 78 LEU A O 1
ATOM 624 N N . PRO A 1 79 ? -6.143 -1.343 -6.711 1.00 93.00 79 PRO A N 1
ATOM 625 C CA . PRO A 1 79 ? -5.731 -2.740 -6.710 1.00 93.00 79 PRO A CA 1
ATOM 626 C C . PRO A 1 79 ? -6.190 -3.482 -5.456 1.00 93.00 79 PRO A C 1
ATOM 628 O O . PRO A 1 79 ? -6.262 -2.909 -4.370 1.00 93.00 79 PRO A O 1
ATOM 631 N N . ASP A 1 80 ? -6.426 -4.789 -5.573 1.00 93.81 80 ASP A N 1
ATOM 632 C CA . ASP A 1 80 ? -6.894 -5.602 -4.444 1.00 93.81 80 ASP A CA 1
ATOM 633 C C . ASP A 1 80 ? -5.911 -5.634 -3.269 1.00 93.81 80 ASP A C 1
ATOM 635 O O . ASP A 1 80 ? -6.346 -5.678 -2.121 1.00 93.81 80 ASP A O 1
ATOM 639 N N . TYR A 1 81 ? -4.602 -5.537 -3.526 1.00 94.44 81 TYR A N 1
ATOM 640 C CA . TYR A 1 81 ? -3.597 -5.470 -2.460 1.00 94.44 81 TYR A CA 1
ATOM 641 C C . TYR A 1 81 ? -3.693 -4.191 -1.617 1.00 94.44 81 TYR A C 1
ATOM 643 O O . TYR A 1 81 ? -3.110 -4.144 -0.542 1.00 94.44 81 TYR A O 1
ATOM 651 N N . ARG A 1 82 ? -4.437 -3.164 -2.057 1.00 95.69 82 ARG A N 1
ATOM 652 C CA . ARG A 1 82 ? -4.717 -1.952 -1.269 1.00 95.69 82 ARG A CA 1
ATOM 653 C C . ARG A 1 82 ? -5.877 -2.130 -0.280 1.00 95.69 82 ARG A C 1
ATOM 655 O O . ARG A 1 82 ? -6.182 -1.196 0.464 1.00 95.69 82 ARG A O 1
ATOM 662 N N . LYS A 1 83 ? -6.534 -3.294 -0.257 1.00 95.38 83 LYS A N 1
ATOM 663 C CA . LYS A 1 83 ? -7.576 -3.612 0.727 1.00 95.38 83 LYS A CA 1
ATOM 664 C C . LYS A 1 83 ? -6.942 -4.015 2.056 1.00 95.38 83 LYS A C 1
ATOM 666 O O . LYS A 1 83 ? -6.151 -4.951 2.118 1.00 95.38 83 LYS A O 1
ATOM 671 N N . VAL A 1 84 ? -7.337 -3.332 3.122 1.00 95.81 84 VAL A N 1
ATOM 672 C CA . VAL A 1 84 ? -6.857 -3.542 4.492 1.00 95.81 84 VAL A CA 1
ATOM 673 C C . VAL A 1 84 ? -8.008 -3.838 5.441 1.00 95.81 84 VAL A C 1
ATOM 675 O O . VAL A 1 84 ? -9.172 -3.583 5.139 1.00 95.81 84 VAL A O 1
ATOM 678 N N . GLN A 1 85 ? -7.665 -4.363 6.609 1.00 96.06 85 GLN A N 1
ATOM 679 C CA . GLN A 1 85 ? -8.549 -4.503 7.754 1.00 96.06 85 GLN A CA 1
ATOM 680 C C . GLN A 1 85 ? -8.184 -3.445 8.792 1.00 96.06 85 GLN A C 1
ATOM 682 O O . GLN A 1 85 ? -7.042 -3.403 9.261 1.00 96.06 85 GLN A O 1
ATOM 687 N N . LEU A 1 86 ? -9.148 -2.596 9.142 1.00 96.44 86 LEU A N 1
ATOM 688 C CA . LEU A 1 86 ? -8.978 -1.595 10.184 1.00 96.44 86 LEU A CA 1
ATOM 689 C C . LEU A 1 86 ? -9.225 -2.192 11.564 1.00 96.44 86 LEU A C 1
ATOM 691 O O . LEU A 1 86 ? -10.236 -2.850 11.827 1.00 96.44 86 LEU A O 1
ATOM 695 N N . ASP A 1 87 ? -8.319 -1.858 12.470 1.00 96.44 87 ASP A N 1
ATOM 696 C CA . ASP A 1 87 ? -8.573 -1.911 13.894 1.00 96.44 87 ASP A CA 1
ATOM 697 C C . ASP A 1 87 ? -9.113 -0.555 14.331 1.00 96.44 87 ASP A C 1
ATOM 699 O O . ASP A 1 87 ? -8.385 0.430 14.393 1.00 96.44 87 ASP A O 1
ATOM 703 N N . TYR A 1 88 ? -10.415 -0.483 14.586 1.00 97.06 88 TYR A N 1
ATOM 704 C CA . TYR A 1 88 ? -11.028 0.734 15.106 1.00 97.06 88 TYR A CA 1
ATOM 705 C C . TYR A 1 88 ? -10.488 1.055 16.492 1.00 97.06 88 TYR A C 1
ATOM 707 O O . TYR A 1 88 ? -10.334 0.148 17.312 1.00 97.06 88 TYR A O 1
ATOM 715 N N . ILE A 1 89 ? -10.206 2.331 16.734 1.00 96.69 89 ILE A N 1
ATOM 716 C CA . ILE A 1 89 ? -9.617 2.809 17.984 1.00 96.69 89 ILE A CA 1
ATOM 717 C C . ILE A 1 89 ? -10.464 3.911 18.613 1.00 96.69 89 ILE A C 1
ATOM 719 O O . ILE A 1 89 ? -11.139 4.665 17.905 1.00 96.69 89 ILE A O 1
ATOM 723 N N . ASP A 1 90 ? -10.419 3.994 19.937 1.00 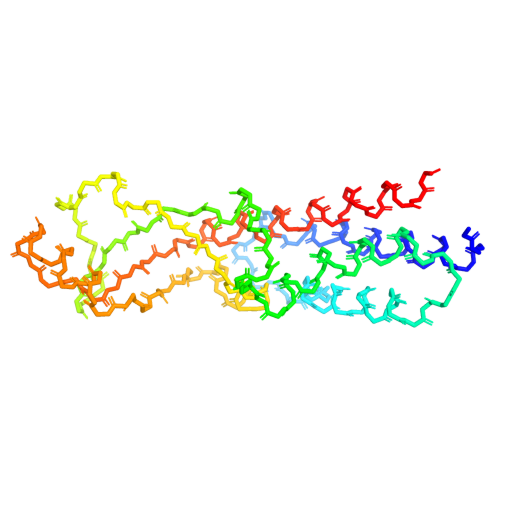95.31 90 ASP A N 1
ATOM 724 C CA . ASP A 1 90 ? -10.962 5.118 20.697 1.00 95.31 90 ASP A CA 1
ATOM 725 C C . ASP A 1 90 ? -9.956 6.283 20.787 1.00 95.31 90 ASP A C 1
ATOM 727 O O . ASP A 1 90 ? -8.883 6.264 20.174 1.00 95.31 90 ASP A O 1
ATOM 731 N N . GLN A 1 91 ? -10.318 7.321 21.543 1.00 93.94 91 GLN A N 1
ATOM 732 C CA . GLN A 1 91 ? -9.488 8.510 21.768 1.00 93.94 91 GLN A CA 1
ATOM 733 C C . GLN A 1 91 ? -8.143 8.212 22.457 1.00 93.94 91 GLN A C 1
ATOM 735 O O . GLN A 1 91 ? -7.195 8.979 22.299 1.00 93.94 91 GLN A O 1
ATOM 740 N N . ASP A 1 92 ? -8.052 7.105 23.199 1.00 93.75 92 ASP A N 1
ATOM 741 C CA . ASP A 1 92 ? -6.856 6.682 23.929 1.00 93.75 92 ASP A CA 1
ATOM 742 C C . ASP A 1 92 ? -5.977 5.739 23.083 1.00 93.75 92 ASP A C 1
ATOM 744 O O . ASP A 1 92 ? -4.933 5.261 23.535 1.00 93.75 92 ASP A O 1
ATOM 748 N N . GLY A 1 93 ? -6.387 5.464 21.838 1.00 92.12 93 GLY A N 1
ATOM 749 C CA . GLY A 1 93 ? -5.708 4.547 20.927 1.00 92.12 93 GLY A CA 1
ATOM 750 C C . GLY A 1 93 ? -5.961 3.072 21.238 1.00 92.12 93 GLY A C 1
ATOM 751 O O . GLY A 1 93 ? -5.273 2.208 20.690 1.00 92.12 93 GLY A O 1
ATOM 752 N N . GLN A 1 94 ? -6.927 2.757 22.105 1.00 94.44 94 GLN A N 1
ATOM 753 C CA . GLN A 1 94 ? -7.274 1.382 22.446 1.00 94.44 94 GLN A CA 1
ATOM 754 C C . GLN A 1 94 ? -8.181 0.778 21.381 1.00 94.44 94 GLN A C 1
ATOM 756 O O . GLN A 1 94 ? -9.081 1.421 20.843 1.00 94.44 94 GLN A O 1
ATOM 761 N N . LYS A 1 95 ? -7.958 -0.504 21.087 1.00 94.88 95 LYS A N 1
ATOM 762 C CA . LYS A 1 95 ? -8.720 -1.233 20.073 1.00 94.88 95 LYS A CA 1
ATOM 763 C C . LYS A 1 95 ? -10.160 -1.494 20.521 1.00 94.88 95 LYS A C 1
ATOM 765 O O . LYS A 1 95 ? -10.412 -2.062 21.583 1.00 94.88 95 LYS A O 1
ATOM 770 N N . ILE A 1 96 ? -11.100 -1.197 19.630 1.00 95.12 96 ILE A N 1
ATOM 771 C CA . ILE A 1 96 ? -12.535 -1.428 19.784 1.00 95.12 96 ILE A CA 1
ATOM 772 C C . ILE A 1 96 ? -12.904 -2.792 19.182 1.00 95.12 96 ILE A C 1
ATOM 774 O O . ILE A 1 96 ? -12.897 -3.001 17.964 1.00 95.12 96 ILE A O 1
ATOM 778 N N . ASN A 1 97 ? -13.241 -3.747 20.051 1.00 92.69 97 ASN A N 1
ATOM 779 C CA . ASN A 1 97 ? -13.530 -5.132 19.653 1.00 92.69 97 ASN A CA 1
ATOM 780 C C . ASN A 1 97 ? -15.018 -5.409 19.384 1.00 92.69 97 ASN A C 1
ATOM 782 O O . ASN A 1 97 ? -15.351 -6.481 18.893 1.00 92.69 97 ASN A O 1
ATOM 786 N N . THR A 1 98 ? -15.914 -4.469 19.693 1.00 93.12 98 THR A N 1
ATOM 787 C CA . THR A 1 98 ? -17.371 -4.650 19.556 1.00 93.12 98 THR A CA 1
ATOM 788 C C . THR A 1 98 ? -17.886 -4.461 18.127 1.00 93.12 98 THR A C 1
ATOM 790 O O . THR A 1 98 ? -19.008 -4.863 17.827 1.00 93.12 98 THR A O 1
ATOM 793 N N . ILE A 1 99 ? -17.083 -3.875 17.234 1.00 92.44 99 ILE A N 1
ATOM 794 C CA . ILE A 1 99 ? -17.466 -3.639 15.837 1.00 92.44 99 ILE A CA 1
ATOM 795 C C . ILE A 1 99 ? -17.325 -4.928 15.018 1.00 92.44 99 ILE A C 1
ATOM 797 O O . ILE A 1 99 ? -16.263 -5.556 15.014 1.00 92.44 99 ILE A O 1
ATOM 801 N N . ASP A 1 100 ? -18.401 -5.265 14.300 1.00 91.19 100 ASP A N 1
ATOM 802 C CA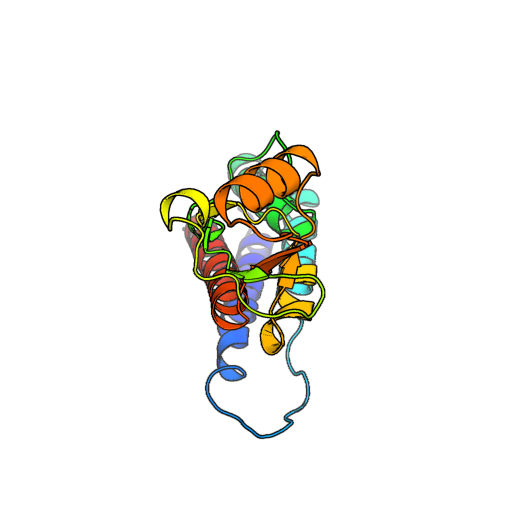 . ASP A 1 100 ? -18.511 -6.409 13.385 1.00 91.19 100 ASP A CA 1
ATOM 803 C C . ASP A 1 100 ? -17.452 -6.350 12.271 1.00 91.19 100 ASP A C 1
ATOM 805 O O . ASP A 1 100 ? -17.214 -5.304 11.656 1.00 91.19 100 ASP A O 1
ATOM 809 N N . ASP A 1 101 ? -16.842 -7.501 11.988 1.00 89.50 101 ASP A N 1
ATOM 810 C CA . ASP A 1 101 ? -15.750 -7.646 11.023 1.00 89.50 101 ASP A CA 1
ATOM 811 C C . ASP A 1 101 ? -16.126 -7.219 9.600 1.00 89.50 101 ASP A C 1
ATOM 813 O O . ASP A 1 101 ? -15.266 -6.784 8.834 1.00 89.50 101 ASP A O 1
ATOM 817 N N . ARG A 1 102 ? -17.414 -7.252 9.241 1.00 91.69 102 ARG A N 1
ATOM 818 C CA . ARG A 1 102 ? -17.892 -6.801 7.925 1.00 91.69 102 ARG A CA 1
ATOM 819 C C . ARG A 1 102 ? -17.644 -5.318 7.669 1.00 91.69 102 ARG A C 1
ATOM 821 O O . ARG A 1 102 ? -17.585 -4.916 6.511 1.00 91.69 102 ARG A O 1
ATOM 828 N N . TYR A 1 103 ? -17.478 -4.514 8.719 1.00 92.44 103 TYR A N 1
ATOM 829 C CA . TYR A 1 103 ? -17.162 -3.095 8.587 1.00 92.44 103 TYR A CA 1
ATOM 830 C C . TYR A 1 103 ? -15.661 -2.818 8.597 1.00 92.44 103 TYR A C 1
ATOM 832 O O . TYR A 1 103 ? -15.276 -1.675 8.398 1.00 92.44 103 TYR A O 1
ATOM 840 N N . ARG A 1 104 ? -14.794 -3.806 8.837 1.00 94.06 104 ARG A N 1
ATOM 841 C CA . ARG A 1 104 ? -13.345 -3.580 8.978 1.00 94.06 104 ARG A CA 1
ATOM 842 C C . ARG A 1 104 ? -12.609 -3.467 7.644 1.00 94.06 104 ARG A C 1
ATOM 844 O O . ARG A 1 104 ? -11.514 -2.915 7.618 1.00 94.06 104 ARG A O 1
ATOM 851 N N . ALA A 1 105 ? -13.197 -3.936 6.544 1.00 94.44 105 ALA A N 1
ATOM 852 C CA . ALA A 1 105 ? -12.574 -3.887 5.223 1.00 94.44 105 ALA A CA 1
ATOM 853 C C . ALA A 1 105 ? -12.551 -2.459 4.651 1.00 94.44 105 ALA A C 1
ATOM 855 O O . ALA A 1 105 ? -13.602 -1.847 4.465 1.00 94.44 105 ALA A O 1
ATOM 856 N N . TRP A 1 106 ? -11.360 -1.951 4.335 1.00 94.81 106 TRP A N 1
ATOM 857 C CA . TRP A 1 106 ? -11.145 -0.596 3.827 1.00 94.81 106 TRP A CA 1
ATOM 858 C C . TRP A 1 106 ? -10.178 -0.553 2.656 1.00 94.81 106 TRP A C 1
ATOM 860 O O . TRP A 1 106 ? -9.292 -1.389 2.521 1.00 94.81 106 TRP A O 1
ATOM 870 N N . ASN A 1 107 ? -10.338 0.477 1.832 1.00 93.50 107 ASN A N 1
ATOM 871 C CA . ASN A 1 107 ? -9.462 0.771 0.709 1.00 93.50 107 ASN A CA 1
ATOM 872 C C . ASN A 1 107 ? -8.434 1.826 1.119 1.00 93.50 107 ASN A C 1
ATOM 874 O O . ASN A 1 107 ? -8.811 2.933 1.505 1.00 93.50 107 ASN A O 1
ATOM 878 N N . LEU A 1 108 ? -7.147 1.494 1.012 1.00 94.94 108 LEU A N 1
ATOM 879 C CA . LEU A 1 108 ? -6.062 2.406 1.351 1.00 94.94 108 LEU A CA 1
ATOM 880 C C . LEU A 1 108 ? -5.625 3.221 0.132 1.00 94.94 108 LEU A C 1
ATOM 882 O O . LEU A 1 108 ? -4.999 2.699 -0.791 1.00 94.94 108 LEU A O 1
ATOM 886 N N . THR A 1 109 ? -5.947 4.511 0.145 1.00 95.19 109 THR A N 1
ATOM 887 C CA . THR A 1 109 ? -5.736 5.416 -0.993 1.00 95.19 109 THR A CA 1
ATOM 888 C C . THR A 1 109 ? -4.438 6.212 -0.924 1.00 95.19 109 THR A C 1
ATOM 890 O O . THR A 1 109 ? -4.100 6.900 -1.879 1.00 95.19 109 THR A O 1
ATOM 893 N N . GLN A 1 110 ? -3.708 6.140 0.186 1.00 95.38 110 GLN A N 1
ATOM 894 C CA . GLN A 1 110 ? -2.497 6.926 0.405 1.00 95.38 110 GLN A CA 1
ATOM 895 C C . GLN A 1 110 ? -1.362 6.512 -0.540 1.00 95.38 110 GLN A C 1
ATOM 897 O O . GLN A 1 110 ? -1.197 5.334 -0.875 1.00 95.38 110 GLN A O 1
ATOM 902 N N . GLU A 1 111 ? -0.563 7.497 -0.929 1.00 95.69 111 GLU A N 1
ATOM 903 C CA . GLU A 1 111 ? 0.660 7.352 -1.703 1.00 95.69 111 GLU A CA 1
ATOM 904 C C . GLU A 1 111 ? 1.694 6.455 -1.008 1.00 95.69 111 GLU A C 1
ATOM 906 O O . GLU A 1 111 ? 1.758 6.366 0.223 1.00 95.69 111 GLU A O 1
ATOM 911 N N . ILE A 1 112 ? 2.535 5.791 -1.803 1.00 95.06 112 ILE A N 1
ATOM 912 C CA . ILE A 1 112 ? 3.506 4.812 -1.305 1.00 95.06 112 ILE A CA 1
ATOM 913 C C . ILE A 1 112 ? 4.517 5.428 -0.330 1.00 95.06 112 ILE A C 1
ATOM 915 O O . ILE A 1 112 ? 4.860 4.791 0.659 1.00 95.06 112 ILE A O 1
ATOM 919 N N . SER A 1 113 ? 4.923 6.687 -0.530 1.00 94.50 113 SER A N 1
ATOM 920 C CA . SER A 1 113 ? 5.859 7.389 0.363 1.00 94.50 113 SER A CA 1
ATOM 921 C C . SER A 1 113 ? 5.300 7.543 1.780 1.00 94.50 113 SER A C 1
ATOM 923 O O . SER A 1 113 ? 6.022 7.386 2.767 1.00 94.50 113 SER A O 1
ATOM 925 N N . LYS A 1 114 ? 3.989 7.779 1.900 1.00 94.75 114 LYS A N 1
ATOM 926 C CA . LYS A 1 114 ? 3.298 7.804 3.188 1.00 94.75 114 LYS A CA 1
ATOM 927 C C . LYS A 1 114 ? 3.260 6.415 3.815 1.00 94.75 114 LYS A C 1
ATOM 929 O O . LYS A 1 114 ? 3.468 6.289 5.015 1.00 94.75 114 LYS A O 1
ATOM 934 N N . LEU A 1 115 ? 3.048 5.364 3.029 1.00 94.19 115 LEU A N 1
ATOM 935 C CA . LEU A 1 115 ? 3.104 3.995 3.549 1.00 94.19 115 LEU A CA 1
ATOM 936 C C . LEU A 1 115 ? 4.508 3.633 4.045 1.00 94.19 115 LEU A C 1
ATOM 938 O O . LEU A 1 115 ? 4.638 3.085 5.136 1.00 94.19 115 LEU A O 1
ATOM 942 N N . GLU A 1 116 ? 5.553 4.008 3.309 1.00 92.06 116 GLU A N 1
ATOM 943 C CA . GLU A 1 116 ? 6.951 3.815 3.710 1.00 92.06 116 GLU A CA 1
ATOM 944 C C . GLU A 1 116 ? 7.268 4.476 5.057 1.00 92.06 116 GLU A C 1
ATOM 946 O O . GLU A 1 116 ? 7.831 3.832 5.943 1.00 92.06 116 GLU A O 1
ATOM 951 N N . ALA A 1 117 ? 6.811 5.715 5.268 1.00 91.69 117 ALA A N 1
ATOM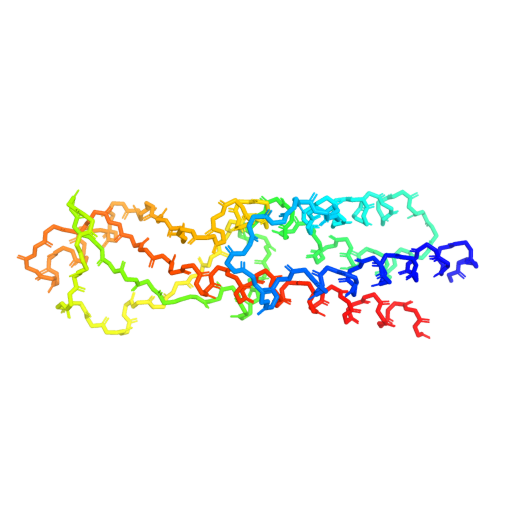 952 C CA . ALA A 1 117 ? 6.975 6.421 6.541 1.00 91.69 117 ALA A CA 1
ATOM 953 C C . ALA A 1 117 ? 6.286 5.716 7.731 1.00 91.69 117 ALA A C 1
ATOM 955 O O . ALA A 1 117 ? 6.674 5.910 8.884 1.00 91.69 117 ALA A O 1
ATOM 956 N N . HIS A 1 118 ? 5.282 4.880 7.459 1.00 92.31 118 HIS A N 1
ATOM 957 C CA . HIS A 1 118 ? 4.453 4.201 8.453 1.00 92.31 118 HIS A CA 1
ATOM 958 C C . HIS A 1 118 ? 4.707 2.686 8.553 1.00 92.31 118 HIS A C 1
ATOM 960 O O . HIS A 1 118 ? 4.010 1.997 9.299 1.00 92.31 118 HIS A O 1
ATOM 966 N N . GLN A 1 119 ? 5.730 2.147 7.880 1.00 86.88 119 GLN A N 1
ATOM 967 C CA . GLN A 1 119 ? 6.029 0.707 7.886 1.00 86.88 119 GLN A CA 1
ATOM 968 C C . GLN A 1 119 ? 6.294 0.131 9.282 1.00 86.88 119 GLN A C 1
ATOM 970 O O . GLN A 1 119 ? 5.907 -1.001 9.548 1.00 86.88 119 GLN A O 1
ATOM 975 N N . LYS A 1 120 ? 6.934 0.894 10.180 1.00 85.44 120 LYS A N 1
ATOM 976 C CA . LYS A 1 120 ? 7.292 0.414 11.530 1.00 85.44 120 LYS A CA 1
ATOM 977 C C . LYS A 1 120 ? 6.1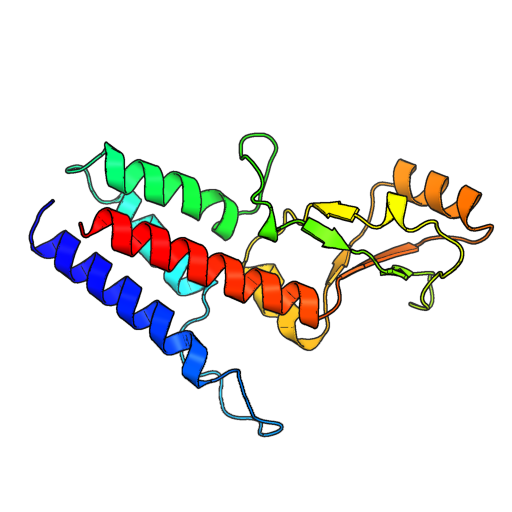55 0.543 12.542 1.00 85.44 120 LYS A C 1
ATOM 979 O O . LYS A 1 120 ? 5.998 -0.314 13.402 1.00 85.44 120 LYS A O 1
ATOM 984 N N . ASN A 1 121 ? 5.359 1.606 12.430 1.00 89.44 121 ASN A N 1
ATOM 985 C CA . ASN A 1 121 ? 4.389 1.991 13.461 1.00 89.44 121 ASN A CA 1
ATOM 986 C C . ASN A 1 121 ? 2.931 1.765 13.035 1.00 89.44 121 ASN A C 1
ATOM 988 O O . ASN A 1 121 ? 2.021 1.887 13.853 1.00 89.44 121 ASN A O 1
ATOM 992 N N . GLY A 1 122 ? 2.691 1.419 11.770 1.00 93.38 122 GLY A N 1
ATOM 993 C CA . GLY A 1 122 ? 1.357 1.408 11.187 1.00 93.38 122 GLY A CA 1
ATOM 994 C C . GLY A 1 122 ? 0.829 2.817 10.922 1.00 93.38 122 GLY A C 1
ATOM 995 O O . GLY A 1 122 ? 1.505 3.824 11.151 1.00 93.38 122 GLY A O 1
ATOM 996 N N . LEU A 1 123 ? -0.392 2.877 10.404 1.00 95.62 123 LEU A N 1
ATOM 997 C CA . LEU A 1 123 ? -1.021 4.094 9.908 1.00 95.62 123 LEU A CA 1
ATOM 998 C C . LEU A 1 123 ? -2.406 4.265 10.533 1.00 95.62 123 LEU A C 1
ATOM 1000 O O . LEU A 1 123 ? -3.288 3.434 10.334 1.00 95.62 123 LEU A O 1
ATOM 1004 N N . THR A 1 124 ? -2.608 5.370 11.244 1.00 95.62 124 THR A N 1
ATOM 1005 C CA . THR A 1 124 ? -3.932 5.770 11.730 1.00 95.62 124 THR A CA 1
ATOM 1006 C C . THR A 1 124 ? -4.639 6.608 10.673 1.00 95.62 124 THR A C 1
ATOM 1008 O O . THR A 1 124 ? -4.094 7.585 10.159 1.00 95.62 124 THR A O 1
ATOM 1011 N N . LEU A 1 125 ? -5.869 6.221 10.360 1.00 94.62 125 LEU A N 1
ATOM 1012 C CA . LEU A 1 125 ? -6.751 6.885 9.418 1.00 94.62 125 LEU A CA 1
ATOM 1013 C C . LEU A 1 125 ? -7.809 7.680 10.174 1.00 94.62 125 LEU A C 1
ATOM 1015 O O . LEU A 1 125 ? -8.556 7.136 10.992 1.00 94.62 125 LEU A O 1
ATOM 1019 N N . THR A 1 126 ? -7.909 8.961 9.836 1.00 92.38 126 THR A N 1
ATOM 1020 C CA . THR A 1 126 ? -9.083 9.769 10.155 1.00 92.38 126 THR A CA 1
ATOM 1021 C C . THR A 1 126 ? -10.195 9.379 9.192 1.00 92.38 126 THR A C 1
ATOM 1023 O O . THR A 1 126 ? -10.051 9.524 7.977 1.00 92.38 126 THR A O 1
ATOM 1026 N N . LEU A 1 127 ? -11.290 8.852 9.731 1.00 92.00 127 LEU A N 1
ATOM 1027 C CA . LEU A 1 127 ? -12.452 8.471 8.935 1.00 92.00 127 LEU A CA 1
ATOM 1028 C C . LEU A 1 127 ? -13.380 9.682 8.792 1.00 92.00 127 LEU A C 1
ATOM 1030 O O . LEU A 1 127 ? -13.327 10.621 9.587 1.00 92.00 127 LEU A O 1
ATOM 1034 N N . ILE A 1 128 ? -14.230 9.679 7.767 1.00 93.00 128 ILE A N 1
ATOM 1035 C CA . ILE A 1 128 ? -15.217 10.752 7.607 1.00 93.00 128 ILE A CA 1
ATOM 1036 C C . ILE A 1 128 ? -16.222 10.731 8.775 1.00 93.00 128 ILE A C 1
ATOM 1038 O O . ILE A 1 128 ? -16.595 9.637 9.213 1.00 93.00 128 ILE A O 1
ATOM 1042 N N . PRO A 1 129 ? -16.712 11.898 9.240 1.00 94.00 129 PRO A N 1
ATOM 1043 C CA . PRO A 1 129 ? -17.563 11.985 10.431 1.00 94.00 129 PRO A CA 1
ATOM 1044 C C . PRO A 1 129 ? -18.791 11.068 10.393 1.00 94.00 129 PRO A C 1
ATOM 1046 O O . PRO A 1 129 ? -19.135 10.417 11.368 1.00 94.00 129 PRO A O 1
ATOM 1049 N N . GLN A 1 130 ? -19.424 10.930 9.226 1.00 96.06 130 GLN A N 1
ATOM 1050 C CA . GLN A 1 130 ? -20.616 10.090 9.079 1.00 96.06 130 GLN A CA 1
ATOM 1051 C C . GLN A 1 130 ? -20.323 8.606 9.342 1.00 96.06 130 GLN A C 1
ATOM 1053 O O . GLN A 1 130 ? -21.185 7.877 9.829 1.00 96.06 130 GLN A O 1
ATOM 1058 N N . ILE A 1 131 ? -19.111 8.154 9.013 1.00 94.38 131 ILE A N 1
ATOM 1059 C CA . ILE A 1 131 ? -18.670 6.785 9.271 1.00 94.38 131 ILE A CA 1
ATOM 1060 C C . ILE A 1 131 ? -18.310 6.620 10.747 1.00 94.38 131 ILE A C 1
ATOM 1062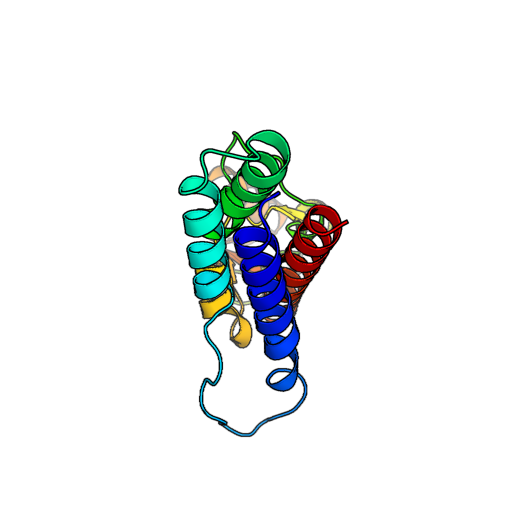 O O . ILE A 1 131 ? -18.724 5.631 11.347 1.00 94.38 131 ILE A O 1
ATOM 1066 N N . THR A 1 132 ? -17.577 7.565 11.346 1.00 95.12 132 THR A N 1
ATOM 1067 C CA . THR A 1 132 ? -17.235 7.493 12.778 1.00 95.12 132 THR A CA 1
ATOM 1068 C C . THR A 1 132 ? -18.484 7.507 13.649 1.00 95.12 132 THR A C 1
ATOM 1070 O O . THR A 1 132 ? -18.580 6.698 14.568 1.00 95.12 132 THR A O 1
ATOM 1073 N N . ASP A 1 133 ? -19.475 8.339 13.326 1.00 96.44 133 ASP A N 1
ATOM 1074 C CA . ASP A 1 133 ? -20.741 8.421 14.059 1.00 96.44 133 ASP A CA 1
ATOM 1075 C C . ASP A 1 133 ? -21.503 7.093 13.997 1.00 96.44 133 ASP A C 1
ATOM 1077 O O . ASP A 1 133 ? -21.941 6.565 15.021 1.00 96.44 133 ASP A O 1
ATOM 1081 N N . PHE A 1 134 ? -21.617 6.515 12.797 1.00 96.25 134 PHE A N 1
ATOM 1082 C CA . PHE A 1 134 ? -22.252 5.214 12.595 1.00 96.25 134 PHE A CA 1
ATOM 1083 C C . PHE A 1 134 ? -21.544 4.106 13.384 1.00 96.25 134 PHE A C 1
ATOM 1085 O O . PHE A 1 134 ? -22.186 3.341 14.106 1.00 96.25 134 PHE A O 1
ATOM 1092 N N . LEU A 1 135 ? -20.215 4.028 13.280 1.00 96.31 135 LEU A N 1
ATOM 1093 C CA . LEU A 1 135 ? -19.432 3.018 13.986 1.00 96.31 135 LEU A CA 1
ATOM 1094 C C . LEU A 1 135 ? -19.511 3.203 15.505 1.00 96.31 135 LEU A C 1
ATOM 1096 O O . LEU A 1 135 ? -19.594 2.209 16.223 1.00 96.31 135 LEU A O 1
ATOM 1100 N N . SER A 1 136 ? -19.558 4.446 15.989 1.00 96.06 136 SER A N 1
ATOM 1101 C CA . SER A 1 136 ? -19.696 4.752 17.416 1.00 96.06 136 SER A CA 1
ATOM 1102 C C . SER A 1 136 ? -21.038 4.280 17.974 1.00 96.06 136 SER A C 1
ATOM 1104 O O . SER A 1 136 ? -21.096 3.661 19.038 1.00 96.06 136 SER A O 1
ATOM 1106 N N . GLN A 1 137 ? -22.126 4.496 17.226 1.00 95.44 137 GLN A N 1
ATOM 1107 C CA . GLN A 1 137 ? -23.455 3.991 17.588 1.00 95.44 137 GLN A CA 1
ATOM 1108 C C . GLN A 1 137 ? -23.484 2.461 17.641 1.00 95.44 137 GLN A C 1
ATOM 1110 O O . GLN A 1 137 ? -24.040 1.888 18.576 1.00 95.44 137 GLN A O 1
ATOM 1115 N N . MET A 1 138 ? -22.858 1.800 16.664 1.00 92.62 138 MET A N 1
ATOM 1116 C CA . MET A 1 138 ? -22.760 0.339 16.619 1.00 92.62 138 MET A CA 1
ATOM 1117 C C . MET A 1 138 ? -21.904 -0.228 17.758 1.00 92.62 138 MET A C 1
ATOM 1119 O O . MET A 1 138 ? -22.227 -1.281 18.303 1.00 92.62 138 MET A O 1
ATOM 1123 N N . ALA A 1 139 ? -20.816 0.456 18.114 1.00 92.69 139 ALA A N 1
ATOM 1124 C CA . ALA A 1 139 ? -19.877 0.011 19.136 1.00 92.69 139 ALA A CA 1
ATOM 1125 C C . ALA A 1 139 ? -20.369 0.257 20.571 1.00 92.69 139 ALA A C 1
ATOM 1127 O O . ALA A 1 139 ? -19.860 -0.385 21.492 1.00 92.69 139 ALA A O 1
ATOM 1128 N N . GLY A 1 140 ? -21.310 1.190 20.764 1.00 94.00 140 GLY A N 1
ATOM 1129 C CA . GLY A 1 140 ? -21.724 1.676 22.083 1.00 94.00 140 GLY A CA 1
ATOM 1130 C C . GLY A 1 140 ? -20.675 2.560 22.775 1.00 94.00 140 GLY A C 1
ATOM 1131 O O . GLY A 1 140 ? -20.798 2.818 23.970 1.00 94.00 140 GLY A O 1
ATOM 1132 N N . GLN A 1 141 ? -19.649 3.001 22.043 1.00 94.94 141 GLN A N 1
ATOM 1133 C CA . GLN A 1 141 ? -18.563 3.866 22.509 1.00 94.94 141 GLN A CA 1
ATOM 1134 C C . GLN A 1 141 ? -17.989 4.674 21.338 1.00 94.94 141 GLN A C 1
ATOM 1136 O O . GLN A 1 141 ? -18.164 4.289 20.184 1.00 94.94 141 GLN A O 1
ATOM 1141 N N . GLU A 1 142 ? -17.310 5.782 21.626 1.00 95.62 142 GLU A N 1
ATOM 1142 C CA . GLU A 1 142 ? -16.788 6.696 20.604 1.00 95.62 142 GLU A CA 1
ATOM 1143 C C . GLU A 1 142 ? -15.637 6.073 19.797 1.00 95.62 142 GLU A C 1
ATOM 1145 O O . GLU A 1 142 ? -14.655 5.578 20.350 1.00 95.62 142 GLU A O 1
ATOM 1150 N N . VAL A 1 143 ? -15.769 6.106 18.470 1.00 96.62 143 VAL A N 1
ATOM 1151 C CA . VAL A 1 143 ? -14.758 5.661 17.506 1.00 96.62 143 VAL A CA 1
ATOM 1152 C C . VAL A 1 143 ? -14.026 6.886 16.981 1.00 96.62 143 VAL A C 1
ATOM 1154 O O . VAL A 1 143 ? -14.608 7.711 16.279 1.00 96.62 143 VAL A O 1
ATOM 1157 N N . PHE A 1 144 ? -12.733 6.975 17.276 1.00 94.69 144 PHE A N 1
ATOM 1158 C CA . PHE A 1 144 ? -11.902 8.110 16.880 1.00 94.69 144 PHE A CA 1
ATOM 1159 C C . PHE A 1 144 ? -11.283 7.927 15.487 1.00 94.69 144 PHE A C 1
ATOM 1161 O O . PHE A 1 144 ? -11.081 8.884 14.739 1.00 94.69 144 PHE A O 1
ATOM 1168 N N . GLY A 1 145 ? -10.987 6.684 15.106 1.00 95.31 145 GLY A N 1
ATOM 1169 C CA . GLY A 1 145 ? -10.386 6.392 13.811 1.00 95.31 145 GLY A CA 1
ATOM 1170 C C . GLY A 1 145 ? -10.194 4.907 13.561 1.00 95.31 145 GLY A C 1
ATOM 1171 O O . GLY A 1 145 ? -10.678 4.056 14.310 1.00 95.31 145 GLY A O 1
ATOM 1172 N N . GLY A 1 146 ? -9.474 4.598 12.486 1.00 96.38 146 GLY A N 1
ATOM 1173 C CA . GLY A 1 146 ? -9.095 3.231 12.154 1.00 96.38 146 GLY A CA 1
ATOM 1174 C C . GLY A 1 146 ? -7.591 3.086 11.997 1.00 96.38 146 GLY A C 1
ATOM 1175 O O . GLY A 1 146 ? -6.946 3.882 11.325 1.00 96.38 146 GLY A O 1
ATOM 1176 N N . TYR A 1 147 ? -7.031 2.062 12.619 1.00 97.12 147 TYR A N 1
ATOM 1177 C CA . TYR A 1 147 ? -5.614 1.754 12.589 1.00 97.12 147 TYR A CA 1
ATOM 1178 C C . TYR A 1 147 ? -5.322 0.633 11.590 1.00 97.12 147 TYR A C 1
ATOM 1180 O O . TYR A 1 147 ? -5.926 -0.441 11.629 1.00 97.12 147 TYR A O 1
ATOM 1188 N N . VAL A 1 148 ? -4.361 0.880 10.705 1.00 97.44 148 VAL A N 1
ATOM 1189 C CA . VAL A 1 148 ? -3.757 -0.114 9.819 1.00 97.44 148 VAL A CA 1
ATOM 1190 C C . VAL A 1 148 ? -2.444 -0.555 10.448 1.00 97.44 148 VAL A C 1
ATOM 1192 O O . VAL A 1 148 ? -1.510 0.235 10.585 1.00 97.44 148 VAL A O 1
ATOM 1195 N N . SER A 1 149 ? -2.349 -1.832 10.809 1.00 95.62 149 SER A N 1
ATOM 1196 C CA . SER A 1 149 ? -1.139 -2.388 11.426 1.00 95.62 149 SER A CA 1
ATOM 1197 C C . SER A 1 149 ? 0.102 -2.233 10.542 1.00 95.62 149 SER A C 1
ATOM 1199 O O . SER A 1 149 ? 0.005 -2.406 9.325 1.00 95.62 149 SER A O 1
ATOM 1201 N N . ALA A 1 150 ? 1.271 -2.060 11.164 1.00 93.88 150 ALA A N 1
ATOM 1202 C CA . ALA A 1 150 ? 2.585 -2.078 10.509 1.00 93.88 150 ALA A CA 1
ATOM 1203 C C . ALA A 1 150 ? 2.744 -3.237 9.504 1.00 93.88 150 ALA A C 1
ATOM 1205 O O . ALA A 1 150 ? 3.129 -3.024 8.359 1.00 93.88 150 ALA A O 1
ATOM 1206 N N . LYS A 1 151 ? 2.320 -4.451 9.884 1.00 94.12 151 LYS A N 1
ATOM 1207 C CA . LYS A 1 151 ? 2.351 -5.644 9.021 1.00 94.12 151 LYS A CA 1
ATOM 1208 C C . LYS A 1 151 ? 1.558 -5.474 7.720 1.00 94.12 151 LYS A C 1
ATOM 1210 O O . LYS A 1 151 ? 2.013 -5.899 6.664 1.00 94.12 151 LYS A O 1
ATOM 1215 N N . GLN A 1 152 ? 0.370 -4.877 7.791 1.00 96.06 152 GLN A N 1
ATOM 1216 C CA . GLN A 1 152 ? -0.454 -4.616 6.606 1.00 96.06 152 GLN A CA 1
ATOM 1217 C C . GLN A 1 152 ? 0.168 -3.524 5.735 1.00 96.06 152 GLN A C 1
ATOM 1219 O O . GLN A 1 152 ? 0.231 -3.688 4.524 1.00 96.06 152 GLN A O 1
ATOM 1224 N N . VAL A 1 153 ? 0.687 -2.450 6.341 1.00 94.62 153 VAL A N 1
ATOM 1225 C CA . VAL A 1 153 ? 1.407 -1.396 5.607 1.00 94.62 153 VAL A CA 1
ATOM 1226 C C . VAL A 1 153 ? 2.608 -1.984 4.862 1.00 94.62 153 VAL A C 1
ATOM 1228 O O . VAL A 1 153 ? 2.766 -1.751 3.667 1.00 94.62 153 VAL A O 1
ATOM 1231 N N . GLN A 1 154 ? 3.413 -2.805 5.536 1.00 92.62 154 GLN A N 1
ATOM 1232 C CA . GLN A 1 154 ? 4.554 -3.491 4.934 1.00 92.62 154 GLN A CA 1
ATOM 1233 C C . GLN A 1 154 ? 4.126 -4.423 3.791 1.00 92.62 154 GLN A C 1
ATOM 1235 O O . GLN A 1 154 ? 4.732 -4.389 2.723 1.00 92.62 154 GLN A O 1
ATOM 1240 N N . ALA A 1 155 ? 3.061 -5.208 3.981 1.00 92.44 155 ALA A N 1
ATOM 1241 C CA . ALA A 1 155 ? 2.534 -6.090 2.941 1.00 92.44 155 ALA A CA 1
ATOM 1242 C C . ALA A 1 155 ? 2.109 -5.317 1.683 1.00 92.44 155 ALA A C 1
ATOM 1244 O O . ALA A 1 155 ? 2.358 -5.781 0.574 1.00 92.44 155 ALA A O 1
ATOM 1245 N N . ILE A 1 156 ? 1.525 -4.125 1.840 1.00 94.56 156 ILE A N 1
ATOM 1246 C CA . ILE A 1 156 ? 1.164 -3.266 0.705 1.00 94.56 156 ILE A CA 1
ATOM 1247 C C . ILE A 1 156 ? 2.408 -2.779 -0.026 1.00 94.56 156 ILE A C 1
ATOM 1249 O O . ILE A 1 156 ? 2.444 -2.842 -1.248 1.00 94.56 156 ILE A O 1
ATOM 1253 N N . VAL A 1 157 ? 3.435 -2.322 0.696 1.00 93.06 157 VAL A N 1
ATOM 1254 C CA . VAL A 1 157 ? 4.670 -1.836 0.060 1.00 93.06 157 VAL A CA 1
ATOM 1255 C C . VAL A 1 157 ? 5.337 -2.947 -0.751 1.00 93.06 157 VAL A C 1
ATOM 1257 O O . VAL A 1 157 ? 5.740 -2.722 -1.893 1.00 93.06 157 VAL A O 1
ATOM 1260 N N . ILE A 1 158 ? 5.402 -4.156 -0.189 1.00 92.19 158 ILE A N 1
ATOM 1261 C CA . ILE A 1 158 ? 5.929 -5.337 -0.882 1.00 92.19 158 ILE A CA 1
ATOM 1262 C C . ILE A 1 158 ? 5.083 -5.644 -2.124 1.00 92.19 158 ILE A C 1
ATOM 1264 O O . ILE A 1 158 ? 5.636 -5.773 -3.215 1.00 92.19 158 ILE A O 1
ATOM 1268 N N . ALA A 1 159 ? 3.754 -5.676 -1.996 1.00 94.06 159 ALA A N 1
ATOM 1269 C CA . ALA A 1 159 ? 2.856 -5.967 -3.111 1.00 94.06 159 ALA A CA 1
ATOM 1270 C C . ALA A 1 159 ? 2.938 -4.918 -4.236 1.00 94.06 159 ALA A C 1
ATOM 1272 O O . ALA A 1 159 ? 2.964 -5.288 -5.410 1.00 94.06 159 ALA A O 1
ATOM 1273 N N . THR A 1 160 ? 3.036 -3.624 -3.905 1.00 93.81 160 THR A N 1
ATOM 1274 C CA . THR A 1 160 ? 3.269 -2.552 -4.888 1.00 93.81 160 THR A CA 1
ATOM 1275 C C . THR A 1 160 ? 4.559 -2.821 -5.660 1.00 93.81 160 THR A C 1
ATOM 1277 O O . THR A 1 160 ? 4.572 -2.782 -6.890 1.00 93.81 160 THR A O 1
ATOM 1280 N N . LYS A 1 161 ? 5.648 -3.140 -4.956 1.00 92.69 161 LYS A N 1
ATOM 1281 C CA . LYS A 1 161 ? 6.941 -3.428 -5.579 1.00 92.69 161 LYS A CA 1
ATOM 1282 C C . LYS A 1 161 ? 6.873 -4.639 -6.515 1.00 92.69 161 LYS A C 1
ATOM 1284 O O . LYS A 1 161 ? 7.300 -4.545 -7.664 1.00 92.69 161 LYS A O 1
ATOM 1289 N N . GLU A 1 162 ? 6.314 -5.756 -6.051 1.00 92.56 162 GLU A N 1
ATOM 1290 C CA . GLU A 1 162 ? 6.136 -6.976 -6.852 1.00 92.56 162 GLU A CA 1
ATOM 1291 C C . GLU A 1 162 ? 5.291 -6.716 -8.105 1.00 92.56 162 GLU A C 1
ATOM 1293 O O . GLU A 1 162 ? 5.623 -7.175 -9.202 1.00 92.56 162 GLU A O 1
ATOM 1298 N N . GLN A 1 163 ? 4.223 -5.929 -7.966 1.00 93.31 163 GLN A N 1
ATOM 1299 C CA . GLN A 1 163 ? 3.371 -5.550 -9.084 1.00 93.31 163 GLN A CA 1
ATOM 1300 C C . GLN A 1 163 ? 4.130 -4.701 -10.114 1.00 93.31 163 GLN A C 1
ATOM 1302 O O . GLN A 1 163 ? 3.984 -4.933 -11.316 1.00 93.31 163 GLN A O 1
ATOM 1307 N N . VAL A 1 164 ? 4.971 -3.758 -9.680 1.00 92.69 164 VAL A N 1
ATOM 1308 C CA . VAL A 1 164 ? 5.792 -2.943 -10.591 1.00 92.69 164 VAL A CA 1
ATOM 1309 C C . VAL A 1 164 ? 6.848 -3.790 -11.301 1.00 92.69 164 VAL A C 1
ATOM 1311 O O . VAL A 1 164 ? 6.984 -3.674 -12.517 1.00 92.69 164 VAL A O 1
ATOM 1314 N N . ILE A 1 165 ? 7.534 -4.699 -10.599 1.00 92.00 165 ILE A N 1
ATOM 1315 C CA . ILE A 1 165 ? 8.485 -5.647 -11.212 1.00 92.00 165 ILE A CA 1
ATOM 1316 C C . ILE A 1 165 ? 7.793 -6.487 -12.293 1.00 92.00 165 ILE A C 1
ATOM 1318 O O . ILE A 1 165 ? 8.319 -6.655 -13.397 1.00 92.00 165 ILE A O 1
ATOM 1322 N N . LYS A 1 166 ? 6.582 -6.980 -12.012 1.00 92.00 166 LYS A N 1
ATOM 1323 C CA . LYS A 1 166 ? 5.784 -7.741 -12.980 1.00 92.00 166 LYS A CA 1
ATOM 1324 C C . LYS A 1 166 ? 5.454 -6.915 -14.226 1.00 92.00 166 LYS A C 1
ATOM 1326 O O . LYS A 1 166 ? 5.561 -7.429 -15.338 1.00 92.00 166 LYS A O 1
ATOM 1331 N N . LEU A 1 167 ? 5.064 -5.651 -14.051 1.00 90.06 167 LEU A N 1
ATOM 1332 C CA . LEU A 1 167 ? 4.769 -4.745 -15.164 1.00 90.06 167 LEU A CA 1
ATOM 1333 C C . LEU A 1 167 ? 6.022 -4.419 -15.990 1.00 90.06 167 LEU A C 1
ATOM 1335 O O . LEU A 1 167 ? 5.956 -4.441 -17.216 1.00 90.06 167 LEU A O 1
ATOM 1339 N N . LEU A 1 168 ? 7.164 -4.179 -15.339 1.00 90.19 168 LEU A N 1
ATOM 1340 C CA . LEU A 1 168 ? 8.451 -3.955 -16.005 1.00 90.19 168 LEU A CA 1
ATOM 1341 C C . LEU A 1 168 ? 8.890 -5.174 -16.815 1.00 90.19 168 LEU A C 1
ATOM 1343 O O . LEU A 1 168 ? 9.248 -5.045 -17.982 1.00 90.19 168 LEU A O 1
ATOM 1347 N N . THR A 1 169 ? 8.790 -6.366 -16.230 1.00 89.06 169 THR A N 1
ATOM 1348 C CA . THR A 1 169 ? 9.137 -7.619 -16.911 1.00 89.06 169 THR A CA 1
ATOM 1349 C C . THR A 1 169 ? 8.267 -7.830 -18.148 1.00 89.06 169 THR A C 1
ATOM 1351 O O . THR A 1 169 ? 8.782 -8.179 -19.204 1.00 89.06 169 THR A O 1
ATOM 1354 N N . ALA A 1 170 ? 6.963 -7.553 -18.049 1.00 87.19 170 ALA A N 1
ATOM 1355 C CA . ALA A 1 170 ? 6.048 -7.632 -19.187 1.00 87.19 170 ALA A CA 1
ATOM 1356 C C . ALA A 1 170 ? 6.327 -6.572 -20.270 1.00 87.19 170 ALA A C 1
ATOM 1358 O O . ALA A 1 170 ? 6.017 -6.794 -21.435 1.00 87.19 170 ALA A O 1
ATOM 1359 N N . ALA A 1 171 ? 6.900 -5.421 -19.907 1.00 84.06 171 ALA A N 1
ATOM 1360 C CA . ALA A 1 171 ? 7.318 -4.402 -20.868 1.00 84.06 171 ALA A CA 1
ATOM 1361 C C . ALA A 1 171 ? 8.628 -4.767 -21.590 1.00 84.06 171 ALA A C 1
ATOM 1363 O O . ALA A 1 171 ? 8.882 -4.253 -22.679 1.00 84.06 171 ALA A O 1
ATOM 1364 N N . LEU A 1 172 ? 9.456 -5.625 -20.984 1.00 81.88 172 LEU A N 1
ATOM 1365 C CA . LEU A 1 172 ? 10.735 -6.086 -21.532 1.00 81.88 172 LEU A CA 1
ATOM 1366 C C . LEU A 1 172 ? 10.600 -7.279 -22.496 1.00 81.88 172 LEU A C 1
ATOM 1368 O O . LEU A 1 172 ? 11.537 -7.532 -23.254 1.00 81.88 172 LEU A O 1
ATOM 1372 N N . THR A 1 173 ? 9.479 -8.008 -22.457 1.00 75.75 173 THR A N 1
ATOM 1373 C CA . THR A 1 173 ? 9.150 -9.125 -23.369 1.00 75.75 173 THR A CA 1
ATOM 1374 C C . THR A 1 173 ? 8.498 -8.654 -24.658 1.00 75.75 173 THR A C 1
ATOM 1376 O O . THR A 1 173 ? 8.910 -9.144 -25.733 1.00 75.75 173 THR A O 1
#

Foldseek 3Di:
DDPVVLVVLVVLLVLLVVVPVPPDDDPDPDDPPGDAPLVSLVVLLVVLVPDPPPVPLSVVLNLLSVQQNAWDDPVDDQDPLQKAFWQWADPVRDGQPQADRVLRIDGHGDHLVVLVVQLVPWDWDQDDPVSQVVRCVSSVHGTRTTTGDSVSSVSSNVVSSVVSSVSSVVSSD